Protein AF-A0A6P0I0F3-F1 (afdb_monomer)

Radius of gyration: 21.63 Å; Cα contacts (8 Å, |Δi|>4): 58; chains: 1; bounding box: 62×26×51 Å

Foldseek 3Di:
DPVVVVPCPPVNVVVVVVVVVLVVQLVVLLVVLVVVLVVVLCCLQVVQCVVCVVVVPPLSNVLSVLCNPLVSVLSNLVSNLVSLVPRPDDPCSVVVNVVSVVVSVVSVVVSVVSSVD

Structure (mmCIF, N/CA/C/O backbone):
data_AF-A0A6P0I0F3-F1
#
_entry.id   AF-A0A6P0I0F3-F1
#
loop_
_atom_site.group_PDB
_atom_site.id
_atom_site.type_symbol
_atom_site.label_atom_id
_atom_site.label_alt_id
_atom_site.label_comp_id
_atom_site.label_asym_id
_atom_site.label_entity_id
_atom_site.label_seq_id
_atom_site.pdbx_PDB_ins_code
_atom_site.Cartn_x
_atom_site.Cartn_y
_atom_site.Cartn_z
_atom_site.occupancy
_atom_site.B_iso_or_equiv
_atom_site.auth_seq_id
_atom_site.auth_comp_id
_atom_site.auth_asym_id
_atom_site.auth_atom_id
_atom_site.pdbx_PDB_model_num
ATOM 1 N N . MET A 1 1 ? 47.032 -0.635 -21.269 1.00 50.25 1 MET A N 1
ATOM 2 C CA . MET A 1 1 ? 45.960 -0.156 -20.368 1.00 50.25 1 MET A CA 1
ATOM 3 C C . MET A 1 1 ? 44.840 0.621 -21.083 1.00 50.25 1 MET A C 1
ATOM 5 O O . MET A 1 1 ? 43.763 0.701 -20.521 1.00 50.25 1 MET A O 1
ATOM 9 N N . LEU A 1 2 ? 45.022 1.110 -22.326 1.00 50.72 2 LEU A N 1
ATOM 10 C CA . LEU A 1 2 ? 43.952 1.764 -23.116 1.00 50.72 2 LEU A CA 1
ATOM 11 C C . LEU A 1 2 ? 43.094 0.831 -24.000 1.00 50.72 2 LEU A C 1
ATOM 13 O O . LEU A 1 2 ? 42.009 1.222 -24.408 1.00 50.72 2 LEU A O 1
ATOM 17 N N . LYS A 1 3 ? 43.535 -0.402 -24.291 1.00 51.38 3 LYS A N 1
ATOM 18 C CA . LYS A 1 3 ? 42.798 -1.324 -25.185 1.00 51.38 3 LYS A CA 1
ATOM 19 C C . LYS A 1 3 ? 41.606 -2.035 -24.533 1.00 51.38 3 LYS A C 1
ATOM 21 O O . LYS A 1 3 ? 40.732 -2.503 -25.244 1.00 51.38 3 LYS A O 1
ATOM 26 N N . VAL A 1 4 ? 41.542 -2.092 -23.200 1.00 53.06 4 VAL A N 1
ATOM 27 C CA . VAL A 1 4 ? 40.430 -2.749 -22.480 1.00 53.06 4 VAL A CA 1
ATOM 28 C C . VAL A 1 4 ? 39.152 -1.896 -22.528 1.00 53.06 4 VAL A C 1
ATOM 30 O O . VAL A 1 4 ? 38.056 -2.438 -22.525 1.00 53.06 4 VAL A O 1
ATOM 33 N N . LEU A 1 5 ? 39.282 -0.572 -22.686 1.00 51.31 5 LEU A N 1
ATOM 34 C CA . LEU A 1 5 ? 38.147 0.346 -22.847 1.00 51.31 5 LEU A CA 1
ATOM 35 C C . LEU A 1 5 ? 37.552 0.358 -24.267 1.00 51.31 5 LEU A C 1
ATOM 37 O O . LEU A 1 5 ? 36.467 0.893 -24.449 1.00 51.31 5 LEU A O 1
ATOM 41 N N . GLN A 1 6 ? 38.229 -0.229 -25.260 1.00 52.56 6 GLN A N 1
ATOM 42 C CA . GLN A 1 6 ? 37.716 -0.344 -26.635 1.00 52.56 6 GLN A CA 1
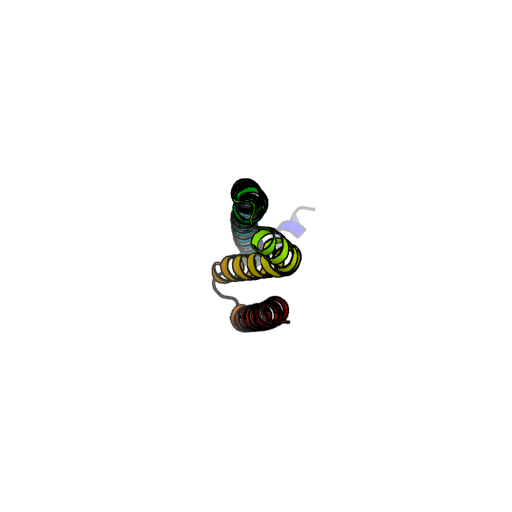ATOM 43 C C . GLN A 1 6 ? 36.948 -1.652 -26.891 1.00 52.56 6 GLN A C 1
ATOM 45 O O . GLN A 1 6 ? 36.346 -1.790 -27.947 1.00 52.56 6 GLN A O 1
ATOM 50 N N . VAL A 1 7 ? 36.982 -2.603 -25.947 1.00 51.41 7 VAL A N 1
ATOM 51 C CA . VAL A 1 7 ? 36.341 -3.930 -26.065 1.00 51.41 7 VAL A CA 1
ATOM 52 C C . VAL A 1 7 ? 34.968 -3.979 -25.378 1.00 51.41 7 VAL A C 1
ATOM 54 O O . VAL A 1 7 ? 34.217 -4.928 -25.574 1.00 51.41 7 VAL A O 1
ATOM 57 N N . LEU A 1 8 ? 34.586 -2.946 -24.615 1.00 52.72 8 LEU A N 1
ATOM 58 C CA . LEU A 1 8 ? 33.167 -2.725 -24.335 1.00 52.72 8 LEU A CA 1
ATOM 59 C C . LEU A 1 8 ? 32.545 -2.128 -25.598 1.00 52.72 8 LEU A C 1
ATOM 61 O O . LEU A 1 8 ? 32.627 -0.920 -25.823 1.00 52.72 8 LEU A O 1
ATOM 65 N N . ASP A 1 9 ? 31.957 -2.985 -26.432 1.00 60.84 9 ASP A N 1
ATOM 66 C CA . ASP A 1 9 ? 31.194 -2.560 -27.600 1.00 60.84 9 ASP A CA 1
ATOM 67 C C . ASP A 1 9 ? 30.195 -1.465 -27.187 1.00 60.84 9 ASP A C 1
ATOM 69 O O . ASP A 1 9 ? 29.473 -1.598 -26.192 1.00 60.84 9 ASP A O 1
ATOM 73 N N . SER A 1 10 ? 30.119 -0.395 -27.981 1.00 64.88 10 SER A N 1
ATOM 74 C CA . SER A 1 10 ? 29.190 0.737 -27.824 1.00 64.88 10 SER A CA 1
ATOM 75 C C . SER A 1 10 ? 27.739 0.379 -27.407 1.00 64.88 10 SER A C 1
ATOM 77 O O . SER A 1 10 ? 27.173 1.133 -26.611 1.00 64.88 10 SER A O 1
ATOM 79 N N . PRO A 1 11 ? 27.128 -0.754 -27.824 1.00 65.19 11 PRO A N 1
ATOM 80 C CA . PRO A 1 11 ? 25.802 -1.177 -27.369 1.00 65.19 11 PRO A CA 1
ATOM 81 C C . PRO A 1 11 ? 25.734 -1.500 -25.871 1.00 65.19 11 PRO A C 1
ATOM 83 O O . PRO A 1 11 ? 24.719 -1.234 -25.234 1.00 65.19 11 PRO A O 1
ATOM 86 N N . THR A 1 12 ? 26.804 -2.048 -25.286 1.00 71.56 12 THR A N 1
ATOM 87 C CA . THR A 1 12 ? 26.825 -2.453 -23.868 1.00 71.56 12 THR A CA 1
ATOM 88 C C . THR A 1 12 ? 26.841 -1.249 -22.931 1.00 71.56 12 THR A C 1
ATOM 90 O O . THR A 1 12 ? 26.159 -1.244 -21.907 1.00 71.56 12 THR A O 1
ATOM 93 N N . ILE A 1 13 ? 27.559 -0.190 -23.311 1.00 73.38 13 ILE A N 1
ATOM 94 C CA . ILE A 1 13 ? 27.614 1.069 -22.560 1.00 73.38 13 ILE A CA 1
ATOM 95 C C . ILE A 1 13 ? 26.258 1.783 -22.625 1.00 73.38 13 ILE A C 1
ATOM 97 O O . ILE A 1 13 ? 25.770 2.250 -21.597 1.00 73.38 13 ILE A O 1
ATOM 101 N N . ASN A 1 14 ? 25.619 1.803 -23.800 1.00 76.50 14 ASN A N 1
ATOM 102 C CA . ASN A 1 14 ? 24.287 2.388 -23.971 1.00 76.50 14 ASN A CA 1
ATOM 103 C C . ASN A 1 14 ? 23.217 1.623 -23.177 1.00 76.50 14 ASN A C 1
ATOM 105 O O . ASN A 1 14 ? 22.372 2.242 -22.540 1.00 76.50 14 ASN A O 1
ATOM 109 N N . PHE A 1 15 ? 23.289 0.289 -23.143 1.00 75.88 15 PHE A N 1
ATOM 110 C CA . PHE A 1 15 ? 22.384 -0.542 -22.347 1.00 75.88 15 PHE A CA 1
ATOM 111 C C . PHE A 1 15 ? 22.536 -0.308 -20.835 1.00 75.88 15 PHE A C 1
ATOM 113 O O . PHE A 1 15 ? 21.546 -0.179 -20.120 1.00 75.88 15 PHE A O 1
ATOM 120 N N . LEU A 1 16 ? 23.770 -0.189 -20.334 1.00 80.00 16 LEU A N 1
ATOM 121 C CA . LEU A 1 16 ? 24.013 0.129 -18.922 1.00 80.00 16 LEU A CA 1
ATOM 122 C C . LEU A 1 16 ? 23.544 1.540 -18.543 1.00 80.00 16 LEU A C 1
ATOM 124 O O . LEU A 1 16 ? 23.094 1.747 -17.416 1.00 80.00 16 LEU A O 1
ATOM 128 N N . LEU A 1 17 ? 23.662 2.507 -19.457 1.00 81.94 17 LEU A N 1
ATOM 129 C CA . LEU A 1 17 ? 23.124 3.856 -19.273 1.00 81.94 17 LEU A CA 1
ATOM 130 C C . LEU A 1 17 ? 21.593 3.845 -19.208 1.00 81.94 17 LEU A C 1
ATOM 132 O O . LEU A 1 17 ? 21.042 4.430 -18.282 1.00 81.94 17 LEU A O 1
ATOM 136 N N . LEU A 1 18 ? 20.940 3.106 -20.109 1.00 78.56 18 LEU A N 1
ATOM 137 C CA . LEU A 1 18 ? 19.487 2.929 -20.128 1.00 78.56 18 LEU A CA 1
ATOM 138 C C . LEU A 1 18 ? 18.969 2.331 -18.808 1.00 78.56 18 LEU A C 1
ATOM 140 O O . LEU A 1 18 ? 18.067 2.886 -18.191 1.00 78.56 18 LEU A O 1
ATOM 144 N N . ILE A 1 19 ? 19.599 1.255 -18.312 1.00 81.44 19 ILE A N 1
ATOM 145 C CA . ILE A 1 19 ? 19.220 0.637 -17.027 1.00 81.44 19 ILE A CA 1
ATOM 146 C C . ILE A 1 19 ? 19.387 1.619 -15.866 1.00 81.44 19 ILE A C 1
ATOM 148 O O . ILE A 1 19 ? 18.564 1.649 -14.953 1.00 81.44 19 ILE A O 1
ATOM 152 N N . LYS A 1 20 ? 20.466 2.411 -15.862 1.00 84.12 20 LYS A N 1
ATOM 153 C CA . LYS A 1 20 ? 20.684 3.412 -14.811 1.00 84.12 20 LYS A CA 1
ATOM 154 C C . LYS A 1 20 ? 19.607 4.488 -14.825 1.00 84.12 20 LYS A C 1
ATOM 156 O O . LYS A 1 20 ? 19.184 4.909 -13.752 1.00 84.12 20 LYS A O 1
ATOM 161 N N . GLU A 1 21 ? 19.189 4.926 -16.005 1.00 84.94 21 GLU A N 1
ATOM 162 C CA . GLU A 1 21 ? 18.149 5.937 -16.168 1.00 84.94 21 GLU A CA 1
ATOM 163 C C . GLU A 1 21 ? 16.784 5.409 -15.711 1.00 84.94 21 GLU A C 1
ATOM 165 O O . GLU A 1 21 ? 16.155 6.027 -14.853 1.00 84.94 21 GLU A O 1
ATOM 170 N N . GLU A 1 22 ? 16.380 4.217 -16.159 1.00 83.19 22 GLU A N 1
ATOM 171 C CA . GLU A 1 22 ? 15.138 3.578 -15.705 1.00 83.19 22 GLU A CA 1
ATOM 172 C C . GLU A 1 22 ? 15.130 3.321 -14.195 1.00 83.19 22 GLU A C 1
ATOM 174 O O . GLU A 1 22 ? 14.148 3.624 -13.516 1.00 83.19 22 GLU A O 1
ATOM 179 N N . LEU A 1 23 ? 16.238 2.817 -13.639 1.00 83.19 23 LEU A N 1
ATOM 180 C CA . LEU A 1 23 ? 16.350 2.576 -12.202 1.00 83.19 23 LEU A CA 1
ATOM 181 C C . LEU A 1 23 ? 16.287 3.886 -11.408 1.00 83.19 23 LEU A C 1
ATOM 183 O O . LEU A 1 23 ? 15.646 3.936 -10.361 1.00 83.19 23 LEU A O 1
ATOM 187 N N . SER A 1 24 ? 16.938 4.946 -11.893 1.00 87.12 24 SER A N 1
ATOM 188 C CA . SER A 1 24 ? 16.896 6.266 -11.259 1.00 87.12 24 SER A CA 1
ATOM 189 C C . SER A 1 24 ? 15.480 6.841 -11.263 1.00 87.12 24 SER A C 1
ATOM 191 O O . SER A 1 24 ? 15.028 7.348 -10.237 1.00 87.12 24 SER A O 1
ATOM 193 N N . ASN A 1 25 ? 14.766 6.724 -12.385 1.00 86.12 25 ASN A N 1
ATOM 194 C CA . ASN A 1 25 ? 13.382 7.179 -12.508 1.00 86.12 25 ASN A CA 1
ATOM 195 C C . ASN A 1 25 ? 12.458 6.385 -11.576 1.00 86.12 25 ASN A C 1
ATOM 197 O O . ASN A 1 25 ? 11.693 6.976 -10.816 1.00 86.12 25 ASN A O 1
ATOM 201 N N . PHE A 1 26 ? 12.607 5.059 -11.537 1.00 83.75 26 PHE A N 1
ATOM 202 C CA . PHE A 1 26 ? 11.858 4.195 -10.626 1.00 83.75 26 PHE A CA 1
ATOM 203 C C . PHE A 1 26 ? 12.101 4.530 -9.151 1.00 83.75 26 PHE A C 1
ATOM 205 O O . PHE A 1 26 ? 11.156 4.596 -8.366 1.00 83.75 26 PHE A O 1
ATOM 212 N N . LEU A 1 27 ? 13.356 4.758 -8.754 1.00 87.19 27 LEU A N 1
ATOM 213 C CA . LEU A 1 27 ? 13.689 5.149 -7.383 1.00 87.19 27 LEU A CA 1
ATOM 214 C C . LEU A 1 27 ? 13.133 6.535 -7.033 1.00 87.19 27 LEU A C 1
ATOM 216 O O . LEU A 1 27 ? 12.671 6.732 -5.908 1.00 87.19 27 LEU A O 1
ATOM 220 N N . GLY A 1 28 ? 13.149 7.471 -7.987 1.00 88.31 28 GLY A N 1
ATOM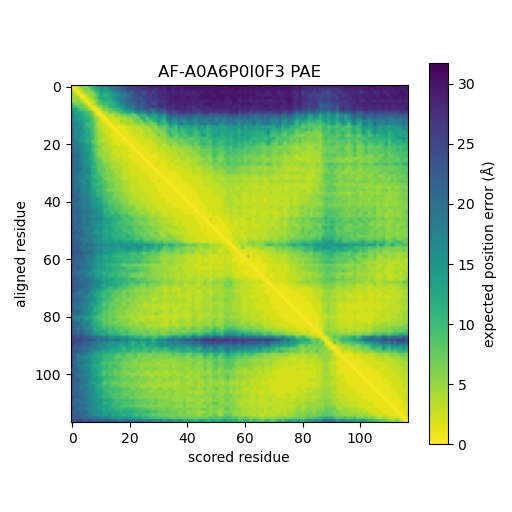 221 C CA . GLY A 1 28 ? 12.518 8.783 -7.849 1.00 88.31 28 GLY A CA 1
ATOM 222 C C . GLY A 1 28 ? 11.018 8.668 -7.583 1.00 88.31 28 GLY A C 1
ATOM 223 O O . GLY A 1 28 ? 10.525 9.208 -6.591 1.00 88.31 28 GLY A O 1
ATOM 224 N N . ASP A 1 29 ? 10.315 7.885 -8.400 1.00 87.50 29 ASP A N 1
ATOM 225 C CA . ASP A 1 29 ? 8.887 7.612 -8.230 1.00 87.50 29 ASP A CA 1
ATOM 226 C C . ASP A 1 29 ? 8.599 6.932 -6.889 1.00 87.50 29 ASP A C 1
ATOM 228 O O . ASP A 1 29 ? 7.708 7.350 -6.147 1.00 87.50 29 ASP A O 1
ATOM 232 N N . LEU A 1 30 ? 9.385 5.915 -6.529 1.00 86.50 30 LEU A N 1
ATOM 233 C CA . LEU A 1 30 ? 9.229 5.192 -5.269 1.00 86.50 30 LEU A CA 1
ATOM 234 C C . LEU A 1 30 ? 9.366 6.135 -4.069 1.00 86.50 30 LEU A C 1
ATOM 236 O O . LEU A 1 30 ? 8.592 6.032 -3.114 1.00 86.50 30 LEU A O 1
ATOM 240 N N . LEU A 1 31 ? 10.300 7.085 -4.120 1.00 89.94 31 LEU A N 1
ATOM 241 C CA . LEU A 1 31 ? 10.498 8.081 -3.070 1.00 89.94 31 LEU A CA 1
ATOM 242 C C . LEU A 1 31 ? 9.283 9.013 -2.947 1.00 89.94 31 LEU A C 1
ATOM 244 O O . LEU A 1 31 ? 8.793 9.219 -1.834 1.00 89.94 31 LEU A O 1
ATOM 248 N N . ILE A 1 32 ? 8.751 9.516 -4.065 1.00 90.38 32 ILE A N 1
ATOM 249 C CA . ILE A 1 32 ? 7.546 10.365 -4.084 1.00 90.38 32 ILE A CA 1
ATOM 250 C C . ILE A 1 32 ? 6.364 9.622 -3.455 1.00 90.38 32 ILE A C 1
ATOM 252 O O . ILE A 1 32 ? 5.714 10.137 -2.540 1.00 90.38 32 ILE A O 1
ATOM 256 N N . TRP A 1 33 ? 6.117 8.387 -3.895 1.00 88.56 33 TRP A N 1
ATOM 257 C CA . TRP A 1 33 ? 5.022 7.577 -3.376 1.00 88.56 33 TRP A CA 1
ATOM 258 C C . TRP A 1 33 ? 5.210 7.205 -1.903 1.00 88.56 33 TRP A C 1
ATOM 260 O O . TRP A 1 33 ? 4.241 7.193 -1.146 1.00 88.56 33 TRP A O 1
ATOM 270 N N . THR A 1 34 ? 6.447 6.978 -1.458 1.00 87.50 34 THR A N 1
ATOM 271 C CA . THR A 1 34 ? 6.764 6.710 -0.046 1.00 87.50 34 THR A CA 1
ATOM 272 C C . THR A 1 34 ? 6.475 7.922 0.835 1.00 87.50 34 THR A C 1
ATOM 274 O O . THR A 1 34 ? 5.860 7.784 1.895 1.00 87.50 34 THR A O 1
ATOM 277 N N . ILE A 1 35 ? 6.870 9.121 0.399 1.00 91.31 35 ILE A N 1
ATOM 278 C CA . ILE A 1 35 ? 6.559 10.360 1.122 1.00 91.31 35 ILE A CA 1
ATOM 279 C C . ILE A 1 35 ? 5.046 10.562 1.189 1.00 91.31 35 ILE A C 1
ATOM 281 O O . ILE A 1 35 ? 4.516 10.855 2.262 1.00 91.31 35 ILE A O 1
ATOM 285 N N . LEU A 1 36 ? 4.337 10.358 0.077 1.00 91.44 36 LEU A N 1
ATOM 286 C CA . LEU A 1 36 ? 2.882 10.469 0.047 1.00 91.44 36 LEU A CA 1
ATOM 287 C C . LEU A 1 36 ? 2.219 9.470 1.007 1.00 91.44 36 LEU A C 1
ATOM 289 O O . LEU A 1 36 ? 1.319 9.852 1.754 1.00 91.44 36 LEU A O 1
ATOM 293 N N . ALA A 1 37 ? 2.698 8.223 1.049 1.00 88.50 37 ALA A N 1
ATOM 294 C CA . ALA A 1 37 ? 2.229 7.202 1.982 1.00 88.50 37 ALA A CA 1
ATOM 295 C C . ALA A 1 37 ? 2.406 7.623 3.441 1.00 88.50 37 ALA A C 1
ATOM 297 O O . ALA A 1 37 ? 1.502 7.448 4.256 1.00 88.50 37 ALA A O 1
ATOM 298 N N . LEU A 1 38 ? 3.563 8.201 3.763 1.00 89.94 38 LEU A N 1
ATOM 299 C CA . LEU A 1 38 ? 3.889 8.663 5.105 1.00 89.94 38 LEU A CA 1
ATOM 300 C C . LEU A 1 38 ? 3.008 9.849 5.513 1.00 89.94 38 LEU A C 1
ATOM 302 O O . LEU A 1 38 ? 2.474 9.863 6.622 1.00 89.94 38 LEU A O 1
ATOM 306 N N . ILE A 1 39 ? 2.793 10.811 4.612 1.00 92.44 39 ILE A N 1
ATOM 307 C CA . ILE A 1 39 ? 1.868 11.930 4.840 1.00 92.44 39 ILE A CA 1
ATOM 308 C C . ILE A 1 39 ? 0.459 11.395 5.090 1.00 92.44 39 ILE A C 1
ATOM 310 O O . ILE A 1 39 ? -0.184 11.780 6.065 1.00 92.44 39 ILE A O 1
ATOM 314 N N . LEU A 1 40 ? -0.010 10.478 4.246 1.00 90.56 40 LEU A N 1
ATOM 315 C CA . LEU A 1 40 ? -1.344 9.901 4.357 1.00 90.56 40 LEU A CA 1
ATOM 316 C C . LEU A 1 40 ? -1.498 9.102 5.657 1.00 90.56 40 LEU A C 1
ATOM 318 O O . LEU A 1 40 ? -2.510 9.243 6.339 1.00 90.56 40 LEU A O 1
ATOM 322 N N . TYR A 1 41 ? -0.470 8.353 6.065 1.00 89.12 41 TYR A N 1
ATOM 323 C CA . TYR A 1 41 ? -0.418 7.687 7.366 1.00 89.12 41 TYR A CA 1
ATOM 324 C C . TYR A 1 41 ? -0.575 8.685 8.517 1.00 89.12 41 TYR A C 1
ATOM 326 O O . TYR A 1 41 ? -1.432 8.498 9.380 1.00 89.12 41 TYR A O 1
ATOM 334 N N . ILE A 1 42 ? 0.207 9.768 8.526 1.00 90.62 42 ILE A N 1
ATOM 335 C CA . ILE A 1 42 ? 0.116 10.787 9.577 1.00 90.62 42 ILE A CA 1
ATOM 336 C C . ILE A 1 42 ? -1.285 11.406 9.584 1.00 90.62 42 ILE A C 1
ATOM 338 O O . ILE A 1 42 ? -1.917 11.469 10.634 1.00 90.62 42 ILE A O 1
ATOM 342 N N . VAL A 1 43 ? -1.806 11.821 8.430 1.00 91.81 43 VAL A N 1
ATOM 343 C CA . VAL A 1 43 ? -3.124 12.463 8.335 1.00 91.81 43 VAL A CA 1
ATOM 344 C C . VAL A 1 43 ? -4.233 11.531 8.821 1.00 91.81 43 VAL A C 1
ATOM 346 O O . VAL A 1 43 ? -5.049 11.938 9.646 1.00 91.81 43 VAL A O 1
ATOM 349 N N . VAL A 1 44 ? -4.247 10.277 8.367 1.00 89.31 44 VAL A N 1
ATOM 350 C CA . VAL A 1 44 ? -5.278 9.306 8.747 1.00 89.31 44 VAL A CA 1
ATOM 351 C C . VAL A 1 44 ? -5.155 8.946 10.221 1.00 89.31 44 VAL A C 1
ATOM 353 O O . VAL A 1 44 ? -6.119 9.096 10.960 1.00 89.31 44 VAL A O 1
ATOM 356 N N . PHE A 1 45 ? -3.988 8.518 10.695 1.00 90.25 45 PHE A N 1
ATOM 357 C CA . PHE A 1 45 ? -3.873 7.997 12.057 1.00 90.25 45 PHE A CA 1
ATOM 358 C C . PHE A 1 45 ? -3.778 9.092 13.109 1.00 90.25 45 PHE A C 1
ATOM 360 O O . PHE A 1 45 ? -4.479 9.040 14.117 1.00 90.25 45 PHE A O 1
ATOM 367 N N . TYR A 1 46 ? -2.946 10.106 12.897 1.00 90.19 46 TYR A N 1
ATOM 368 C CA . TYR A 1 46 ? -2.817 11.195 13.862 1.00 90.19 46 TYR A CA 1
ATOM 369 C C . TYR A 1 46 ? -4.039 12.121 13.816 1.00 90.19 46 TYR A C 1
ATOM 371 O O . TYR A 1 46 ? -4.596 12.472 14.861 1.00 90.19 46 TYR A O 1
ATOM 379 N N . GLY A 1 47 ? -4.501 12.465 12.609 1.00 90.69 47 GLY A N 1
ATOM 380 C CA . GLY A 1 47 ? -5.679 13.307 12.407 1.00 90.69 47 GLY A CA 1
ATOM 381 C C . GLY A 1 47 ? -6.962 12.644 12.901 1.00 90.69 47 GLY A C 1
ATOM 382 O O . GLY A 1 47 ? -7.657 13.230 13.736 1.00 90.69 47 GLY A O 1
ATOM 383 N N . ALA A 1 48 ? -7.257 11.408 12.479 1.00 89.56 48 ALA A N 1
ATOM 384 C CA . ALA A 1 48 ? -8.471 10.727 12.933 1.00 89.56 48 ALA A CA 1
ATOM 385 C C . ALA A 1 48 ? -8.434 10.428 14.435 1.00 89.56 48 ALA A C 1
ATOM 387 O O . ALA A 1 48 ? -9.443 10.627 15.106 1.00 89.56 48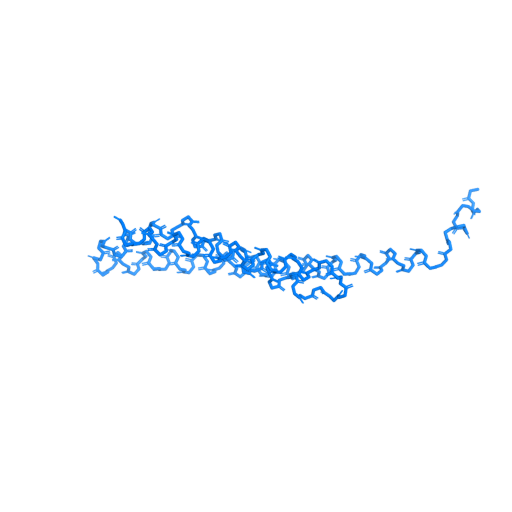 ALA A O 1
ATOM 388 N N . ARG A 1 49 ? -7.278 10.048 15.008 1.00 90.50 49 ARG A N 1
ATOM 389 C CA . ARG A 1 49 ? -7.164 9.851 16.466 1.00 90.50 49 ARG A CA 1
ATOM 390 C C . ARG A 1 49 ? -7.494 11.130 17.230 1.00 90.50 49 ARG A C 1
ATOM 392 O O . ARG A 1 49 ? -8.209 11.077 18.228 1.00 90.50 49 ARG A O 1
ATOM 399 N N . SER A 1 50 ? -6.998 12.276 16.763 1.00 90.75 50 SER A N 1
ATOM 400 C CA . SER A 1 50 ? -7.308 13.579 17.358 1.00 90.75 50 SER A CA 1
ATOM 401 C C . SER A 1 50 ? -8.806 13.897 17.278 1.00 90.75 50 SER A C 1
ATOM 403 O O . SER A 1 50 ? -9.404 14.297 18.278 1.00 90.75 50 SER A O 1
ATOM 405 N N . LEU A 1 51 ? -9.435 13.659 16.121 1.00 91.50 51 LEU A N 1
ATOM 406 C CA . LEU A 1 51 ? -10.872 13.871 15.930 1.00 91.50 51 LEU A CA 1
ATOM 407 C C . LEU A 1 51 ? -11.716 12.950 16.817 1.00 91.50 51 LEU A C 1
ATOM 409 O O . LEU A 1 51 ? -12.572 13.442 17.546 1.00 91.50 51 LEU A O 1
ATOM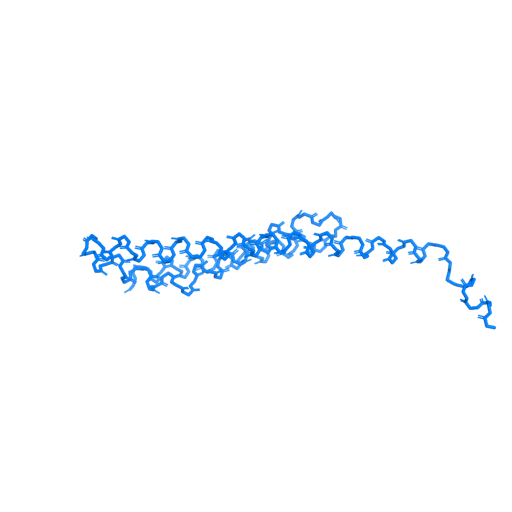 413 N N . PHE A 1 52 ? -11.452 11.643 16.833 1.00 92.00 52 PHE A N 1
ATOM 414 C CA . PHE A 1 52 ? -12.208 10.703 17.666 1.00 92.00 52 PHE A CA 1
ATOM 415 C C . PHE A 1 52 ? -12.068 10.999 19.157 1.00 92.00 52 PHE A C 1
ATOM 417 O O . PHE A 1 52 ? -13.052 10.896 19.888 1.00 92.00 52 PHE A O 1
ATOM 424 N N . ARG A 1 53 ? -10.889 11.461 19.600 1.00 90.19 53 ARG A N 1
ATOM 425 C CA . ARG A 1 53 ? -10.693 11.906 20.984 1.00 90.19 53 ARG A CA 1
ATOM 426 C C . ARG A 1 53 ? -11.513 13.151 21.316 1.00 90.19 53 ARG A C 1
ATOM 428 O O . ARG A 1 53 ? -12.025 13.250 22.420 1.00 90.19 53 ARG A O 1
ATOM 435 N N . ARG A 1 54 ? -11.651 14.096 20.382 1.00 92.94 54 ARG A N 1
ATOM 436 C CA . ARG A 1 54 ? -12.509 15.283 20.567 1.00 92.94 54 ARG A CA 1
ATOM 437 C C . ARG A 1 54 ? -13.996 14.934 20.580 1.00 92.94 54 ARG A C 1
ATOM 439 O O . ARG A 1 54 ? -14.760 15.599 21.264 1.00 92.94 54 ARG A O 1
ATOM 446 N N . LEU A 1 55 ? -14.390 13.909 19.828 1.00 92.56 55 LEU A N 1
ATOM 447 C CA . LEU A 1 55 ? -15.773 13.446 19.719 1.00 92.56 55 LEU A CA 1
ATOM 448 C C . LEU A 1 55 ? -16.177 12.453 20.825 1.00 92.56 55 LEU A C 1
ATOM 450 O O . LEU A 1 55 ? -17.299 11.959 20.787 1.00 92.56 55 LEU A O 1
ATOM 454 N N . ASN A 1 56 ? -15.285 12.135 21.778 1.00 89.38 56 ASN A N 1
ATOM 455 C CA . ASN A 1 56 ? -15.470 11.078 22.787 1.00 89.38 56 ASN A CA 1
ATOM 456 C C . ASN A 1 56 ? -15.923 9.734 22.181 1.00 89.38 56 ASN A C 1
ATOM 458 O O . ASN A 1 56 ? -16.692 8.988 22.781 1.00 89.38 56 ASN A O 1
ATOM 462 N N . ASN A 1 57 ? -15.461 9.428 20.966 1.00 90.44 57 ASN A N 1
ATOM 463 C CA . ASN A 1 57 ? -15.854 8.222 20.250 1.00 90.44 57 ASN A CA 1
ATOM 464 C C . ASN A 1 57 ? -14.848 7.097 20.517 1.00 90.44 57 ASN A C 1
ATOM 466 O O . ASN A 1 57 ? -13.885 6.915 19.768 1.00 90.44 57 ASN A O 1
ATOM 470 N N . GLU A 1 58 ? -15.080 6.345 21.592 1.00 89.69 58 GLU A N 1
ATOM 471 C CA . GLU A 1 58 ? -14.235 5.215 21.999 1.00 89.69 58 GLU A CA 1
ATOM 472 C C . GLU A 1 58 ? -14.172 4.120 20.925 1.00 89.69 58 GLU A C 1
ATOM 474 O O . GLU A 1 58 ? -13.096 3.587 20.646 1.00 89.69 58 GLU A O 1
ATOM 479 N N . ILE A 1 59 ? -15.296 3.859 20.248 1.00 88.62 59 ILE A N 1
ATOM 480 C CA . ILE A 1 59 ? -15.383 2.889 19.148 1.00 88.62 59 ILE A CA 1
ATOM 481 C C . ILE A 1 59 ? -14.475 3.326 17.992 1.00 88.62 59 ILE A C 1
ATOM 483 O O . ILE A 1 59 ? -13.710 2.521 17.474 1.00 88.62 59 ILE A O 1
ATOM 487 N N . GLY A 1 60 ? -14.480 4.615 17.636 1.00 88.31 60 GLY A N 1
ATOM 488 C CA . GLY A 1 60 ? -13.612 5.159 16.588 1.00 88.31 60 GLY A CA 1
ATOM 489 C C . GLY A 1 60 ? -12.121 4.994 16.896 1.00 88.31 60 GLY A C 1
ATOM 490 O O . GLY A 1 60 ? -11.339 4.657 16.008 1.00 88.31 60 GLY A O 1
ATOM 491 N N . ILE A 1 61 ? -11.716 5.171 18.159 1.00 89.31 61 ILE A N 1
ATOM 492 C CA . ILE A 1 61 ? -10.329 4.942 18.598 1.00 89.31 61 ILE A CA 1
ATOM 493 C C . ILE A 1 61 ? -9.968 3.451 18.502 1.00 89.31 61 ILE A C 1
ATOM 495 O O . ILE A 1 61 ? -8.871 3.123 18.045 1.00 89.31 61 ILE A O 1
ATOM 499 N N . LEU A 1 62 ? -10.881 2.556 18.892 1.00 89.00 62 LEU A N 1
ATOM 500 C CA . LEU A 1 62 ? -10.687 1.107 18.799 1.00 89.00 62 LEU A CA 1
ATOM 501 C C . LEU A 1 62 ? -10.543 0.655 17.339 1.00 89.00 62 LEU A C 1
ATOM 503 O O . LEU A 1 62 ? -9.575 -0.021 16.998 1.00 89.00 62 LEU A O 1
ATOM 507 N N . THR A 1 63 ? -11.445 1.100 16.462 1.00 89.31 63 THR A N 1
ATOM 508 C CA . THR A 1 63 ? -11.375 0.847 15.018 1.00 89.31 63 THR A CA 1
ATOM 509 C C . THR A 1 63 ? -10.057 1.348 14.435 1.00 89.31 63 THR A C 1
ATOM 511 O O . THR A 1 63 ? -9.398 0.631 13.686 1.00 89.31 63 THR A O 1
ATOM 514 N N . LEU A 1 64 ? -9.621 2.554 14.809 1.00 90.06 64 LEU A N 1
ATOM 515 C CA . LEU A 1 64 ? -8.361 3.113 14.329 1.00 90.06 64 LEU A CA 1
ATOM 516 C C . LEU A 1 64 ? -7.145 2.280 14.771 1.00 90.06 64 LEU A C 1
ATOM 518 O O . LEU A 1 64 ? -6.200 2.136 13.999 1.00 90.06 64 LEU A O 1
ATOM 522 N N . ASN A 1 65 ? -7.173 1.700 15.976 1.00 89.25 65 ASN A N 1
ATOM 523 C CA . ASN A 1 65 ? -6.130 0.782 16.436 1.00 89.25 65 ASN A CA 1
ATOM 524 C C . ASN A 1 65 ? -6.115 -0.524 15.626 1.00 89.25 65 ASN A C 1
ATOM 526 O O . ASN A 1 65 ? -5.037 -0.986 15.262 1.00 89.25 65 ASN A O 1
ATOM 530 N N . ILE A 1 66 ? -7.282 -1.088 15.292 1.00 88.56 66 ILE A N 1
ATOM 531 C CA . ILE A 1 66 ? -7.385 -2.288 14.438 1.00 88.56 66 ILE A CA 1
ATOM 532 C C . ILE A 1 66 ? -6.829 -2.000 13.036 1.00 88.56 66 ILE A C 1
ATOM 534 O O . ILE A 1 66 ? -6.100 -2.815 12.473 1.00 88.56 66 ILE A O 1
ATOM 538 N N . LEU A 1 67 ? -7.115 -0.815 12.486 1.00 89.62 67 LEU A N 1
ATOM 539 C CA . LEU A 1 67 ? -6.617 -0.373 11.180 1.00 89.62 67 LEU A CA 1
ATOM 540 C C . LEU A 1 67 ? -5.102 -0.089 11.167 1.00 89.62 67 LEU A C 1
ATOM 542 O O . LEU A 1 67 ? -4.499 -0.094 10.093 1.00 89.62 67 LEU A O 1
ATOM 546 N N . GLN A 1 68 ? -4.475 0.156 12.323 1.00 88.12 68 GLN A N 1
ATOM 547 C CA . GLN A 1 68 ? -3.107 0.682 12.418 1.00 88.12 68 GLN A CA 1
ATOM 548 C C . GLN A 1 68 ? -2.044 -0.213 11.781 1.00 88.12 68 GLN A C 1
ATOM 550 O O . GLN A 1 68 ? -1.085 0.296 11.208 1.00 88.12 68 GLN A O 1
ATOM 555 N N . THR A 1 69 ? -2.208 -1.530 11.852 1.00 84.19 69 THR A N 1
ATOM 556 C CA . THR A 1 69 ? -1.275 -2.493 11.253 1.00 84.19 69 THR A CA 1
ATOM 557 C C . THR A 1 69 ? -1.593 -2.825 9.788 1.00 84.19 69 THR A C 1
ATOM 559 O O . THR A 1 69 ? -0.685 -2.748 8.964 1.00 84.19 69 THR A O 1
ATOM 562 N N . PRO A 1 70 ? -2.835 -3.179 9.407 1.00 88.06 70 PRO A N 1
ATOM 563 C CA . PRO A 1 70 ? -3.142 -3.601 8.038 1.00 88.06 70 PRO A CA 1
ATOM 564 C C . PRO A 1 70 ? -3.197 -2.447 7.028 1.00 88.06 70 PRO A C 1
ATOM 566 O O . PRO A 1 70 ? -2.812 -2.629 5.874 1.00 88.06 70 PRO A O 1
ATOM 569 N N . LEU A 1 71 ? -3.643 -1.253 7.429 1.00 89.19 71 LEU A N 1
ATOM 570 C CA . LEU A 1 71 ? -3.843 -0.143 6.492 1.00 89.19 71 LEU A CA 1
ATOM 571 C C . LEU A 1 71 ? -2.525 0.387 5.885 1.00 89.19 71 LEU A C 1
ATOM 573 O O . LEU A 1 71 ? -2.481 0.568 4.667 1.00 89.19 71 LEU A O 1
ATOM 577 N N . PRO A 1 72 ? -1.427 0.578 6.650 1.00 88.25 72 PRO A N 1
ATOM 578 C CA . PRO A 1 72 ? -0.143 0.970 6.067 1.00 88.25 72 PRO A CA 1
ATOM 579 C C . PRO A 1 72 ? 0.409 -0.076 5.097 1.00 88.25 72 PRO A C 1
ATOM 581 O O . PRO A 1 72 ? 0.988 0.292 4.081 1.00 88.25 72 PRO A O 1
ATOM 584 N N . ILE A 1 73 ? 0.197 -1.369 5.372 1.00 88.94 73 ILE A N 1
ATOM 585 C CA . ILE A 1 73 ? 0.619 -2.450 4.471 1.00 88.94 73 ILE A CA 1
ATOM 586 C C . ILE A 1 73 ? -0.116 -2.320 3.132 1.00 88.94 73 ILE A C 1
ATOM 588 O O . ILE A 1 73 ? 0.516 -2.384 2.079 1.00 88.94 73 ILE A O 1
ATOM 592 N N . ILE A 1 74 ? -1.430 -2.066 3.159 1.00 91.00 74 ILE A N 1
ATOM 593 C CA . ILE A 1 74 ? -2.218 -1.815 1.944 1.00 91.00 74 ILE A CA 1
ATOM 594 C C . ILE A 1 74 ? -1.676 -0.597 1.188 1.00 91.00 74 ILE A C 1
ATOM 596 O O . ILE A 1 74 ? -1.475 -0.685 -0.022 1.00 91.00 74 ILE A O 1
ATOM 600 N N . PHE A 1 75 ? -1.396 0.516 1.873 1.00 89.31 75 PHE A N 1
ATOM 601 C 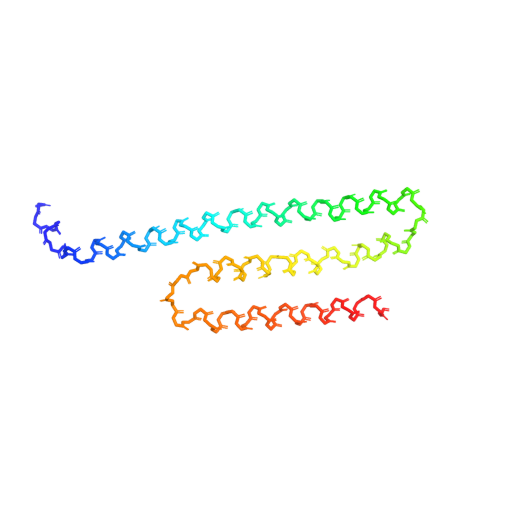CA . PHE A 1 75 ? -0.830 1.703 1.226 1.00 89.31 75 PHE A CA 1
ATOM 602 C C . PHE A 1 75 ? 0.508 1.406 0.557 1.00 89.31 75 PHE A C 1
ATOM 604 O O . PHE A 1 75 ? 0.672 1.721 -0.618 1.00 89.31 75 PHE A O 1
ATOM 611 N N . ILE A 1 76 ? 1.429 0.744 1.258 1.00 88.88 76 ILE A N 1
ATOM 612 C CA . ILE A 1 76 ? 2.733 0.363 0.703 1.00 88.88 76 ILE A CA 1
ATOM 613 C C . ILE A 1 76 ? 2.553 -0.498 -0.550 1.00 88.88 76 ILE A C 1
ATOM 615 O O . ILE A 1 76 ? 3.186 -0.226 -1.566 1.00 88.88 76 ILE A O 1
ATOM 619 N N . LEU A 1 77 ? 1.667 -1.497 -0.517 1.00 91.25 77 LEU A N 1
ATOM 620 C CA . LEU A 1 77 ? 1.416 -2.354 -1.676 1.00 91.25 77 LEU A CA 1
ATOM 621 C C . LEU A 1 77 ? 0.803 -1.589 -2.852 1.00 91.25 77 LEU A C 1
ATOM 623 O O . LEU A 1 77 ? 1.206 -1.813 -3.989 1.00 91.25 77 LEU A O 1
ATOM 627 N N . ILE A 1 78 ? -0.140 -0.677 -2.606 1.00 90.38 78 ILE A N 1
ATOM 628 C CA . ILE A 1 78 ? -0.735 0.160 -3.657 1.00 90.38 78 ILE A CA 1
ATOM 629 C C . ILE A 1 78 ? 0.329 1.062 -4.285 1.00 90.38 78 ILE A C 1
ATOM 631 O O . ILE A 1 78 ? 0.439 1.126 -5.505 1.00 90.38 78 ILE A O 1
ATOM 635 N N . PHE A 1 79 ? 1.136 1.730 -3.469 1.00 89.50 79 PHE A N 1
ATOM 636 C CA . PHE A 1 79 ? 2.176 2.631 -3.952 1.00 89.50 79 PHE A CA 1
ATOM 637 C C . PHE A 1 79 ? 3.286 1.903 -4.697 1.00 89.50 79 PHE A C 1
ATOM 639 O O . PHE A 1 79 ? 3.699 2.348 -5.764 1.00 89.50 79 PHE A O 1
ATOM 646 N N . LEU A 1 80 ? 3.703 0.739 -4.198 1.00 87.88 80 LEU A N 1
ATOM 647 C CA . LEU A 1 80 ? 4.633 -0.130 -4.906 1.00 87.88 80 LEU A CA 1
ATOM 648 C C . LEU A 1 80 ? 4.045 -0.576 -6.249 1.00 87.88 80 LEU A C 1
ATOM 650 O O . LEU A 1 80 ? 4.735 -0.551 -7.262 1.00 87.88 80 LEU A O 1
ATOM 654 N N . LYS A 1 81 ? 2.755 -0.925 -6.284 1.00 89.94 81 LYS A N 1
ATOM 655 C CA . LYS A 1 81 ? 2.058 -1.293 -7.518 1.00 89.94 81 LYS A CA 1
ATOM 656 C C . LYS A 1 81 ? 2.079 -0.157 -8.542 1.00 89.94 81 LYS A C 1
ATOM 658 O O . LYS A 1 81 ? 2.358 -0.418 -9.710 1.00 89.94 81 LYS A O 1
ATOM 663 N N . ILE A 1 82 ? 1.811 1.075 -8.112 1.00 87.94 82 ILE A N 1
ATOM 664 C CA . ILE A 1 82 ? 1.817 2.249 -8.993 1.00 87.94 82 ILE A CA 1
ATOM 665 C C . ILE A 1 82 ? 3.238 2.553 -9.489 1.00 87.94 82 ILE A C 1
ATOM 667 O O . ILE A 1 82 ? 3.441 2.745 -10.684 1.00 87.94 82 ILE A O 1
ATOM 671 N N . ALA A 1 83 ? 4.239 2.512 -8.607 1.00 86.75 83 ALA A N 1
ATOM 672 C CA . ALA A 1 83 ? 5.636 2.702 -8.999 1.00 86.75 83 ALA A CA 1
ATOM 673 C C . ALA A 1 83 ? 6.079 1.663 -10.046 1.00 86.75 83 ALA A C 1
ATOM 675 O O . ALA A 1 83 ? 6.743 1.996 -11.021 1.00 86.75 83 ALA A O 1
ATOM 676 N N . ILE A 1 84 ? 5.657 0.404 -9.889 1.00 85.50 84 ILE A N 1
ATOM 677 C CA . ILE A 1 84 ? 5.951 -0.670 -10.847 1.00 85.50 84 ILE A CA 1
ATOM 678 C C . ILE A 1 84 ? 5.186 -0.480 -12.166 1.00 85.50 84 ILE A C 1
ATOM 680 O O . ILE A 1 84 ? 5.688 -0.885 -13.207 1.00 85.50 84 ILE A O 1
ATOM 684 N N . SER A 1 8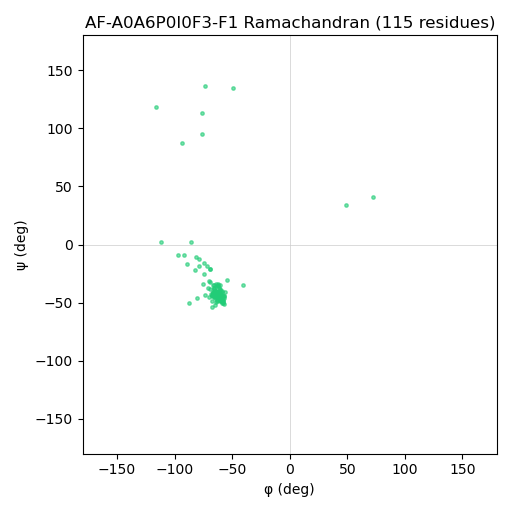5 ? 3.982 0.108 -12.165 1.00 83.75 85 SER A N 1
ATOM 685 C CA . SER A 1 85 ? 3.232 0.337 -13.413 1.00 83.75 85 SER A CA 1
ATOM 686 C C . SER A 1 85 ? 3.830 1.433 -14.291 1.00 83.75 85 SER A C 1
ATOM 688 O O . SER A 1 85 ? 3.524 1.470 -15.477 1.00 83.75 85 SER A O 1
ATOM 690 N N . ASN A 1 86 ? 4.677 2.292 -13.720 1.00 80.69 86 ASN A N 1
ATOM 691 C CA . ASN A 1 86 ? 5.393 3.334 -14.453 1.00 80.69 86 ASN A CA 1
ATOM 692 C C . ASN A 1 86 ? 6.657 2.808 -15.157 1.00 80.69 86 ASN A C 1
ATOM 694 O O . ASN A 1 86 ? 7.237 3.521 -15.968 1.00 80.69 86 ASN A O 1
ATOM 698 N N . LEU A 1 87 ? 7.087 1.573 -14.867 1.00 81.69 87 LEU A N 1
ATOM 699 C CA . LEU A 1 87 ? 8.166 0.912 -15.599 1.00 81.69 87 LEU A CA 1
ATOM 700 C C . LEU A 1 87 ? 7.630 0.433 -16.956 1.00 81.69 87 LEU A C 1
ATOM 702 O O . LEU A 1 87 ? 6.786 -0.466 -17.015 1.00 81.69 87 LEU A O 1
ATOM 706 N N . GLU A 1 88 ? 8.116 1.014 -18.051 1.00 67.00 88 GLU A N 1
ATOM 707 C CA . GLU A 1 88 ? 7.793 0.539 -19.396 1.00 67.00 88 GLU A CA 1
ATOM 708 C C . GLU A 1 88 ? 8.537 -0.779 -19.704 1.00 67.00 88 GLU A C 1
ATOM 710 O O . GLU A 1 88 ? 9.724 -0.935 -19.449 1.00 67.00 88 GLU A O 1
ATOM 715 N N . SER A 1 89 ? 7.831 -1.740 -20.310 1.00 61.97 89 SER A N 1
ATOM 716 C CA . SER A 1 89 ? 8.426 -2.810 -21.133 1.00 61.97 89 SER A CA 1
ATOM 717 C C . SER A 1 89 ? 9.223 -3.954 -20.457 1.00 61.97 89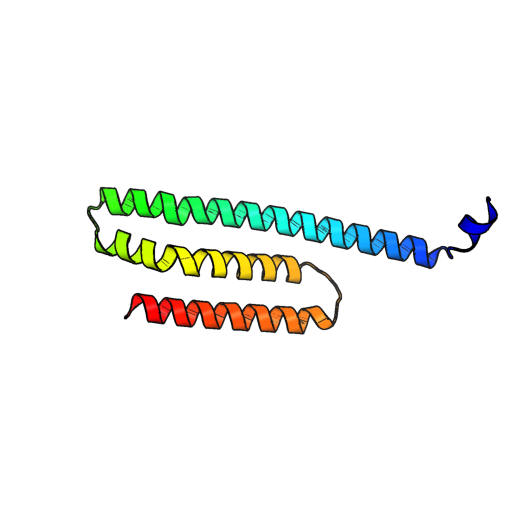 SER A C 1
ATOM 719 O O . SER A 1 89 ? 10.177 -4.478 -21.037 1.00 61.97 89 SER A O 1
ATOM 721 N N . LEU A 1 90 ? 8.779 -4.484 -19.313 1.00 64.31 90 LEU A N 1
ATOM 722 C CA . LEU A 1 90 ? 9.204 -5.826 -18.866 1.00 64.31 90 LEU A CA 1
ATOM 723 C C . LEU A 1 90 ? 8.011 -6.788 -18.806 1.00 64.31 90 LEU A C 1
ATOM 725 O O . LEU A 1 90 ? 7.079 -6.604 -18.028 1.00 64.31 90 LEU A O 1
ATOM 729 N N . GLU A 1 91 ? 8.061 -7.857 -19.604 1.00 67.94 91 GLU A N 1
ATOM 730 C CA . GLU A 1 91 ? 7.008 -8.883 -19.725 1.00 67.94 91 GLU A CA 1
ATOM 731 C C . GLU A 1 91 ? 6.631 -9.513 -18.364 1.00 67.94 91 GLU A C 1
ATOM 733 O O . GLU A 1 91 ? 5.471 -9.829 -18.093 1.00 67.94 91 GLU A O 1
ATOM 738 N N . T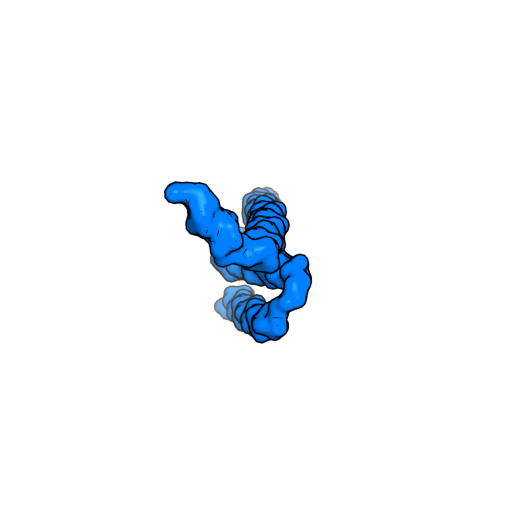YR A 1 92 ? 7.597 -9.585 -17.443 1.00 71.56 92 TYR A N 1
ATOM 739 C CA . TYR A 1 92 ? 7.411 -10.090 -16.081 1.00 71.56 92 TYR A CA 1
ATOM 740 C C . TYR A 1 92 ? 6.664 -9.126 -15.139 1.00 71.56 92 TYR A C 1
ATOM 742 O O . TYR A 1 92 ? 6.143 -9.568 -14.109 1.00 71.56 92 TYR A O 1
ATOM 750 N N . LEU A 1 93 ? 6.537 -7.835 -15.478 1.00 80.06 93 LEU A N 1
ATOM 751 C CA . LEU A 1 93 ? 5.818 -6.855 -14.649 1.00 80.06 93 LEU A CA 1
ATOM 752 C C . LEU A 1 93 ? 4.341 -7.216 -14.510 1.00 80.06 93 LEU A C 1
ATOM 754 O O . LEU A 1 93 ? 3.763 -7.021 -13.444 1.00 80.06 93 LEU A O 1
ATOM 758 N N . ALA A 1 94 ? 3.731 -7.809 -15.539 1.00 83.81 94 ALA A N 1
ATOM 759 C CA . ALA A 1 94 ? 2.326 -8.203 -15.499 1.00 83.81 94 ALA A CA 1
ATOM 760 C C . ALA A 1 94 ? 2.035 -9.241 -14.398 1.00 83.81 94 ALA A C 1
ATOM 762 O O . ALA A 1 94 ? 0.993 -9.179 -13.741 1.00 83.81 94 ALA A O 1
ATOM 763 N N . ILE A 1 95 ? 2.958 -10.180 -14.158 1.00 87.69 95 ILE A N 1
ATOM 764 C CA . ILE A 1 95 ? 2.823 -11.189 -13.096 1.00 87.69 95 ILE A CA 1
ATOM 765 C C . ILE A 1 95 ? 2.960 -10.524 -11.726 1.00 87.69 95 ILE A C 1
ATOM 767 O O . ILE A 1 95 ? 2.139 -10.766 -10.840 1.00 87.69 95 ILE A O 1
ATOM 771 N N . ILE A 1 96 ? 3.948 -9.641 -11.568 1.00 87.06 96 ILE A N 1
ATOM 772 C CA . ILE A 1 96 ? 4.175 -8.891 -10.327 1.00 87.06 96 ILE A CA 1
ATOM 773 C C . ILE A 1 96 ? 2.942 -8.040 -9.991 1.00 87.06 96 ILE A C 1
ATOM 775 O O . ILE A 1 96 ? 2.416 -8.120 -8.884 1.00 87.06 96 ILE A O 1
ATOM 779 N N . GLN A 1 97 ? 2.391 -7.318 -10.967 1.00 89.38 97 GLN A N 1
ATOM 780 C CA . GLN A 1 97 ? 1.162 -6.530 -10.826 1.00 89.38 97 GLN A CA 1
ATOM 781 C C . GLN A 1 97 ? -0.035 -7.374 -10.353 1.00 89.38 97 GLN A C 1
ATOM 783 O O . GLN A 1 97 ? -0.812 -6.944 -9.489 1.00 89.38 97 GLN A O 1
ATOM 788 N N . ARG A 1 98 ? -0.183 -8.598 -10.881 1.00 90.94 98 ARG A N 1
ATOM 789 C CA . ARG A 1 98 ? -1.230 -9.544 -10.458 1.00 90.94 98 ARG A CA 1
ATOM 790 C C . ARG A 1 98 ? -1.011 -10.034 -9.028 1.00 90.94 98 ARG A C 1
ATOM 792 O O . ARG A 1 98 ? -1.966 -10.042 -8.256 1.00 90.94 98 ARG A O 1
ATOM 799 N N . LEU A 1 99 ? 0.223 -10.378 -8.659 1.00 92.12 99 LEU A N 1
ATOM 800 C CA . LEU A 1 99 ? 0.571 -10.794 -7.296 1.00 92.12 99 LEU A CA 1
ATOM 801 C C . LEU A 1 99 ? 0.327 -9.680 -6.275 1.00 92.12 99 LEU A C 1
ATOM 803 O O . LEU A 1 99 ? -0.298 -9.933 -5.249 1.00 92.12 99 LEU A O 1
ATOM 807 N N . LEU A 1 100 ? 0.736 -8.440 -6.571 1.00 91.62 100 LEU A N 1
ATOM 808 C CA . LEU A 1 100 ? 0.446 -7.296 -5.702 1.00 91.62 100 LEU A CA 1
ATOM 809 C C . LEU A 1 100 ? -1.060 -7.087 -5.547 1.00 91.62 100 LEU A C 1
ATOM 811 O O . LEU A 1 100 ? -1.538 -6.838 -4.445 1.00 91.62 100 LEU A O 1
ATOM 815 N N . THR A 1 101 ? -1.822 -7.234 -6.631 1.00 93.19 101 THR A N 1
ATOM 816 C CA . THR A 1 101 ? -3.285 -7.127 -6.574 1.00 93.19 101 THR A CA 1
ATOM 817 C C . THR A 1 101 ? -3.892 -8.218 -5.689 1.00 93.19 101 THR A C 1
ATOM 819 O O . THR A 1 101 ? -4.739 -7.916 -4.853 1.00 93.19 101 THR A O 1
ATOM 822 N N . ALA A 1 102 ? -3.430 -9.464 -5.809 1.00 94.19 102 ALA A N 1
ATOM 823 C CA . ALA A 1 102 ? -3.878 -10.562 -4.954 1.00 94.19 102 ALA A CA 1
ATOM 824 C C . ALA A 1 102 ? -3.530 -10.324 -3.473 1.00 94.19 102 ALA A C 1
ATOM 826 O O . ALA A 1 102 ? -4.371 -10.548 -2.605 1.00 94.19 102 ALA A O 1
ATOM 827 N N . ALA A 1 103 ? -2.328 -9.814 -3.183 1.00 92.25 103 ALA A N 1
ATOM 828 C CA . ALA A 1 103 ? -1.911 -9.465 -1.828 1.00 92.25 103 ALA A CA 1
ATOM 829 C C . ALA A 1 103 ? -2.780 -8.349 -1.225 1.00 92.25 103 ALA A C 1
ATOM 831 O O . ALA A 1 103 ? -3.229 -8.476 -0.086 1.00 92.25 103 ALA A O 1
ATOM 832 N N . ILE A 1 104 ? -3.073 -7.295 -1.998 1.00 92.94 104 ILE A N 1
ATOM 833 C CA . ILE A 1 104 ? -3.981 -6.215 -1.582 1.00 92.94 104 ILE A CA 1
ATOM 834 C C . ILE A 1 104 ? -5.358 -6.791 -1.247 1.00 92.94 104 ILE A C 1
ATOM 836 O O . ILE A 1 104 ? -5.869 -6.515 -0.166 1.00 92.94 104 ILE A O 1
ATOM 840 N N . ILE A 1 105 ? -5.927 -7.631 -2.121 1.00 94.81 105 ILE A N 1
ATOM 841 C CA . ILE A 1 105 ? -7.228 -8.273 -1.879 1.00 94.81 105 ILE A CA 1
ATOM 842 C C . ILE A 1 105 ? -7.193 -9.082 -0.582 1.00 94.81 105 ILE A C 1
ATOM 844 O O . ILE A 1 105 ? -8.059 -8.888 0.261 1.00 94.81 105 ILE A O 1
ATOM 848 N N . LEU A 1 106 ? -6.182 -9.933 -0.383 1.00 93.62 106 LEU A N 1
ATOM 849 C CA . LEU A 1 106 ? -6.072 -10.786 0.803 1.00 93.62 106 LEU A CA 1
ATOM 850 C C . LEU A 1 106 ? -6.019 -9.962 2.095 1.00 93.62 106 LEU A C 1
ATOM 852 O O . LEU A 1 106 ? -6.751 -10.248 3.043 1.00 93.62 106 LEU A O 1
ATOM 856 N N . ILE A 1 107 ? -5.193 -8.914 2.128 1.00 91.75 107 ILE A N 1
ATOM 857 C CA . ILE A 1 107 ? -5.061 -8.049 3.307 1.00 91.75 107 ILE A CA 1
ATOM 858 C C . ILE A 1 107 ? -6.336 -7.233 3.523 1.00 91.75 107 ILE A C 1
ATOM 860 O O . ILE A 1 107 ? -6.764 -7.070 4.663 1.00 91.75 107 ILE A O 1
ATOM 864 N N . SER A 1 108 ? -6.984 -6.755 2.457 1.00 90.00 108 SER A N 1
ATOM 865 C CA . SER A 1 108 ? -8.287 -6.093 2.558 1.00 90.00 108 SER A CA 1
ATOM 866 C C . SER A 1 108 ? -9.369 -7.038 3.085 1.00 90.00 108 SER A C 1
ATOM 868 O O . SER A 1 108 ? -10.146 -6.638 3.945 1.00 90.00 108 SER A O 1
ATOM 870 N N . THR A 1 109 ? -9.404 -8.297 2.642 1.00 92.31 109 THR A N 1
ATOM 871 C CA . THR A 1 109 ? -10.332 -9.313 3.161 1.00 92.31 109 THR A CA 1
ATOM 872 C C . THR A 1 109 ? -10.080 -9.584 4.641 1.00 92.31 109 THR A C 1
ATOM 874 O O . THR A 1 109 ? -11.027 -9.584 5.427 1.00 92.31 109 THR A O 1
ATOM 877 N N . TYR A 1 110 ? -8.816 -9.754 5.039 1.00 89.69 110 TYR A N 1
ATOM 878 C CA . TYR A 1 110 ? -8.443 -9.889 6.447 1.00 89.69 110 TYR A CA 1
ATOM 879 C C . TYR A 1 110 ? -8.886 -8.670 7.262 1.00 89.69 110 TYR A C 1
ATOM 881 O O . TYR A 1 110 ? -9.464 -8.822 8.333 1.00 89.69 110 TYR A O 1
ATOM 889 N N . LEU A 1 111 ? -8.666 -7.464 6.735 1.00 89.19 111 LEU A N 1
ATOM 890 C CA . LEU A 1 111 ? -9.039 -6.223 7.399 1.00 89.19 111 LEU A CA 1
ATOM 891 C C . LEU A 1 111 ? -10.546 -6.121 7.622 1.00 89.19 111 LEU A C 1
ATOM 893 O O . LEU A 1 111 ? -10.976 -5.784 8.719 1.00 89.19 111 LEU A O 1
ATOM 897 N N . VAL A 1 112 ? -11.344 -6.437 6.602 1.00 89.00 112 VAL A N 1
ATOM 898 C CA . VAL A 1 112 ? -12.802 -6.489 6.735 1.00 89.00 112 VAL A CA 1
ATOM 899 C C . VAL A 1 112 ? -13.181 -7.499 7.815 1.00 89.00 112 VAL A C 1
ATOM 901 O O . VAL A 1 112 ? -13.921 -7.151 8.726 1.00 89.00 112 VAL A O 1
ATOM 904 N N . SER A 1 113 ? -12.616 -8.709 7.788 1.00 88.88 113 SER A N 1
ATOM 905 C CA . SER A 1 113 ? -12.878 -9.717 8.822 1.00 88.88 113 SER A CA 1
ATOM 906 C C . SER A 1 113 ? -12.542 -9.214 10.230 1.00 88.88 113 SER A C 1
ATOM 908 O O . SER A 1 113 ? -13.343 -9.396 11.141 1.00 88.88 113 SER A O 1
ATOM 910 N N . ALA A 1 114 ? -11.395 -8.556 10.408 1.00 85.00 114 ALA A N 1
ATOM 911 C CA . ALA A 1 114 ? -10.931 -8.036 11.694 1.00 85.00 114 ALA A CA 1
ATOM 912 C C . ALA A 1 114 ? -11.761 -6.853 12.221 1.00 85.00 114 ALA A C 1
ATOM 914 O O . ALA A 1 114 ? -11.719 -6.562 13.409 1.00 85.00 114 ALA A O 1
ATOM 915 N N . LEU A 1 115 ? -12.495 -6.148 11.355 1.00 85.00 115 LEU A N 1
ATOM 916 C CA . LEU A 1 115 ? -13.394 -5.065 11.765 1.00 85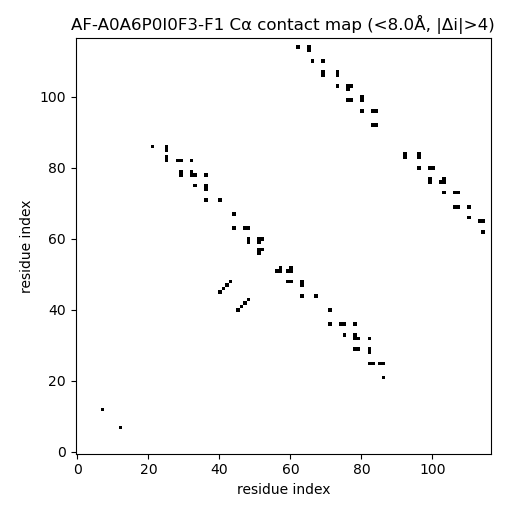.00 115 LEU A CA 1
ATOM 917 C C . LEU A 1 115 ? -14.756 -5.569 12.256 1.00 85.00 115 LEU A C 1
ATOM 919 O O . LEU A 1 115 ? -15.445 -4.839 12.966 1.00 85.00 115 LEU A O 1
ATOM 923 N N . PHE A 1 116 ? -15.151 -6.782 11.862 1.00 82.88 116 PHE A N 1
ATOM 924 C CA . PHE A 1 116 ? -16.458 -7.370 12.175 1.00 82.88 116 PHE A CA 1
ATOM 925 C C . PHE A 1 116 ? -16.387 -8.574 13.129 1.00 82.88 116 PHE A C 1
ATOM 927 O O . PHE A 1 116 ? -17.427 -9.165 13.417 1.00 82.88 116 PHE A O 1
ATOM 934 N N . THR A 1 117 ? -15.191 -8.934 13.603 1.00 72.25 117 THR A N 1
ATOM 935 C CA . THR A 1 117 ? -14.943 -10.003 14.589 1.00 72.25 117 THR A CA 1
ATOM 936 C C . THR A 1 117 ? -14.422 -9.388 15.876 1.00 72.25 117 THR A C 1
ATOM 938 O O . THR A 1 117 ? -14.918 -9.779 16.954 1.00 72.25 117 THR A O 1
#

Sequence (117 aa):
MLKVLQVLDSPTINFLLLIKEELSNFLGDLLIWTILALILYIVVFYGARSLFRRLNNEIGILTLNILQTPLPIIFILIFLKIAISNLESLEYLAIIQRLLTAAIILISTYLVSALFT

Solvent-accessible surface area (backbone atoms only — not comparable to full-atom values): 6568 Å² total; per-residue (Å²): 132,74,67,70,71,67,68,61,49,72,68,58,58,53,50,54,52,50,52,50,51,55,51,50,52,44,52,51,47,44,49,55,43,50,53,52,49,51,51,50,48,46,50,53,55,56,46,47,47,54,49,26,62,74,66,71,33,64,66,55,47,53,53,50,59,68,42,60,66,58,51,58,54,44,48,52,47,52,41,52,48,53,39,56,66,70,56,81,91,53,86,66,51,60,56,52,52,51,51,48,50,50,51,44,50,53,53,51,52,50,48,55,51,66,74,78,108

Mean predicted aligned error: 8.67 Å

Secondary structure (DSSP, 8-state):
--SGGGSS-HHHHHHHHHHHHHHHHHHHHHHHHHHHHHHHHIIIIIIHHHHHHHTT-HHHHHHHHHHTTHHHHHHHHHHHHHHHHTS-S-TTHHHHHHHHHHHHHHHHHHHHHHHH-

pLDDT: mean 83.79, std 11.23, range [50.25, 94.81]